Protein AF-A0AAW9B9A5-F1 (afdb_monomer_lite)

Radius of gyration: 14.9 Å; chains: 1; bounding box: 42×33×35 Å

Structure (mmCIF, N/CA/C/O backbone):
data_AF-A0AAW9B9A5-F1
#
_entry.id   AF-A0AAW9B9A5-F1
#
loop_
_atom_site.group_PDB
_atom_site.id
_atom_site.type_symbol
_atom_site.label_atom_id
_atom_site.label_alt_id
_atom_site.label_comp_id
_atom_site.label_asym_id
_atom_site.label_entity_id
_atom_site.label_seq_id
_atom_site.pdbx_PDB_ins_code
_atom_site.Cartn_x
_atom_site.Cartn_y
_atom_site.Cartn_z
_atom_site.occupancy
_atom_site.B_iso_or_equiv
_atom_site.auth_seq_id
_atom_site.auth_comp_id
_atom_site.auth_asym_id
_atom_site.auth_atom_id
_atom_site.pdbx_PDB_model_num
ATOM 1 N N . MET A 1 1 ? 11.125 -4.893 -20.840 1.00 66.69 1 MET A N 1
ATOM 2 C CA . MET A 1 1 ? 10.456 -4.222 -19.711 1.00 66.69 1 MET A CA 1
ATOM 3 C C . MET A 1 1 ? 9.481 -3.171 -20.225 1.00 66.69 1 MET A C 1
ATOM 5 O O . MET A 1 1 ? 9.929 -2.171 -20.797 1.00 66.69 1 MET A O 1
ATOM 9 N N . ASN A 1 2 ? 8.179 -3.441 -20.099 1.00 86.56 2 ASN A N 1
ATOM 10 C CA . ASN A 1 2 ? 7.098 -2.536 -20.51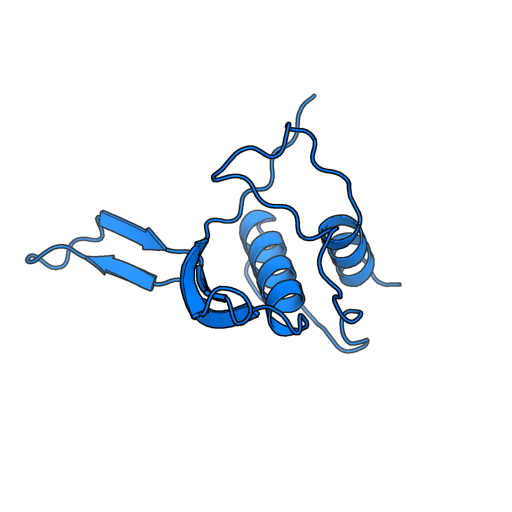5 1.00 86.56 2 ASN A CA 1
ATOM 11 C C . ASN A 1 2 ? 6.979 -1.330 -19.548 1.00 86.56 2 ASN A C 1
ATOM 13 O O . ASN A 1 2 ? 7.703 -1.253 -18.554 1.00 86.56 2 ASN A O 1
ATOM 17 N N . GLN A 1 3 ? 6.127 -0.347 -19.860 1.00 88.19 3 GLN A N 1
ATOM 18 C CA . GLN A 1 3 ? 5.988 0.861 -19.027 1.00 88.19 3 GLN A CA 1
ATOM 19 C C . GLN A 1 3 ? 5.510 0.544 -17.601 1.00 88.19 3 GLN A C 1
ATOM 21 O O . GLN A 1 3 ? 6.031 1.123 -16.651 1.00 88.19 3 GLN A O 1
ATOM 26 N N . LEU A 1 4 ? 4.585 -0.409 -17.456 1.00 92.44 4 LEU A N 1
ATOM 27 C CA . LEU A 1 4 ? 4.033 -0.835 -16.171 1.00 92.44 4 LEU A CA 1
ATOM 28 C C . LEU A 1 4 ? 5.114 -1.427 -15.255 1.00 92.44 4 LEU A C 1
ATOM 30 O O . LEU A 1 4 ? 5.252 -1.010 -14.112 1.00 92.44 4 LEU A O 1
ATOM 34 N N . GLN A 1 5 ? 5.949 -2.320 -15.789 1.00 92.44 5 GLN A N 1
ATOM 35 C CA . GLN A 1 5 ? 7.071 -2.927 -15.071 1.00 92.44 5 GLN A CA 1
ATOM 36 C C . GLN A 1 5 ? 8.115 -1.892 -14.643 1.00 92.44 5 GLN A C 1
ATOM 38 O O . GLN A 1 5 ? 8.655 -1.987 -13.546 1.00 92.44 5 GLN A O 1
ATOM 43 N N . ARG A 1 6 ? 8.396 -0.888 -15.487 1.00 92.56 6 ARG A N 1
ATOM 44 C CA . ARG A 1 6 ? 9.306 0.207 -15.113 1.00 92.56 6 ARG A CA 1
ATOM 45 C C . ARG A 1 6 ? 8.744 1.02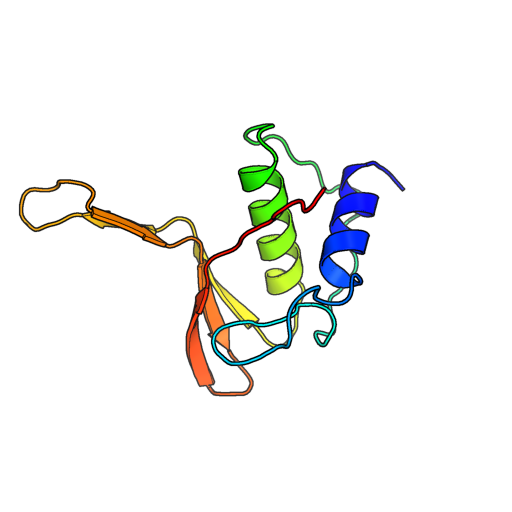4 -13.954 1.00 92.56 6 ARG A C 1
ATOM 47 O O . ARG A 1 6 ? 9.500 1.370 -13.053 1.00 92.56 6 ARG A O 1
ATOM 54 N N . LEU A 1 7 ? 7.444 1.325 -13.982 1.00 94.00 7 LEU A N 1
ATOM 55 C CA . LEU A 1 7 ? 6.792 2.059 -12.901 1.00 94.00 7 LEU A CA 1
ATOM 56 C C . LEU A 1 7 ? 6.756 1.230 -11.615 1.00 94.00 7 LEU A C 1
ATOM 58 O O . LEU A 1 7 ? 7.109 1.752 -10.568 1.00 94.00 7 LEU A O 1
ATOM 62 N N . TYR A 1 8 ? 6.419 -0.057 -11.696 1.00 95.06 8 TYR A N 1
ATOM 63 C CA . TYR A 1 8 ? 6.459 -0.966 -10.550 1.00 95.06 8 TYR A CA 1
ATOM 64 C C . TYR A 1 8 ? 7.853 -1.036 -9.929 1.00 95.06 8 TYR A C 1
ATOM 66 O O . TYR A 1 8 ? 7.995 -0.834 -8.730 1.00 95.06 8 TYR A O 1
ATOM 74 N N . GLN A 1 9 ? 8.891 -1.231 -10.750 1.00 93.81 9 GLN A N 1
ATOM 75 C CA . GLN A 1 9 ? 10.268 -1.234 -10.267 1.00 93.81 9 GLN A CA 1
ATOM 76 C C . GLN A 1 9 ? 10.611 0.087 -9.574 1.00 93.81 9 GLN A C 1
ATOM 78 O O . GLN A 1 9 ? 11.181 0.071 -8.489 1.00 93.81 9 GLN A O 1
ATOM 83 N N . TRP A 1 10 ? 10.234 1.221 -10.172 1.00 93.00 10 TRP A N 1
ATOM 84 C CA . TRP A 1 10 ? 10.437 2.530 -9.559 1.00 93.00 10 TRP A CA 1
ATOM 85 C C . TRP A 1 10 ? 9.720 2.645 -8.204 1.00 93.00 10 TRP A C 1
ATOM 87 O O . TRP A 1 10 ? 10.334 3.119 -7.257 1.00 93.00 10 TRP A O 1
ATOM 97 N N . ILE A 1 11 ? 8.480 2.165 -8.075 1.00 93.25 11 ILE A N 1
ATOM 98 C CA . ILE A 1 11 ? 7.726 2.164 -6.809 1.00 93.25 11 ILE A CA 1
ATOM 99 C C . ILE A 1 11 ? 8.445 1.343 -5.731 1.00 93.25 11 ILE A C 1
ATOM 101 O O . ILE A 1 11 ? 8.557 1.789 -4.594 1.00 93.25 11 ILE A O 1
ATOM 105 N N . THR A 1 12 ? 8.948 0.156 -6.077 1.00 93.50 12 THR A N 1
ATOM 106 C CA . THR A 1 12 ? 9.536 -0.770 -5.098 1.00 93.50 12 THR A CA 1
ATOM 107 C C . THR A 1 12 ? 10.992 -0.473 -4.755 1.00 93.50 12 THR A C 1
ATOM 109 O O . THR A 1 12 ? 11.486 -0.994 -3.767 1.00 93.50 12 THR A O 1
ATOM 112 N N . SER A 1 13 ? 11.708 0.300 -5.578 1.00 91.69 13 SER A N 1
ATOM 113 C CA . SER A 1 13 ? 13.155 0.513 -5.412 1.00 91.69 13 SER A CA 1
ATOM 114 C C . SER A 1 13 ? 13.573 1.974 -5.279 1.00 91.69 13 SER A C 1
ATOM 116 O O . SER A 1 13 ? 14.771 2.252 -5.263 1.00 91.69 13 SER A O 1
ATOM 118 N N . SER A 1 14 ? 12.634 2.920 -5.305 1.00 90.12 14 SER A N 1
ATOM 119 C CA . SER A 1 14 ? 12.986 4.329 -5.132 1.00 90.12 14 SER A CA 1
ATOM 120 C C . SER A 1 14 ? 13.076 4.667 -3.654 1.00 90.12 14 SER A C 1
ATOM 122 O O . SER A 1 14 ? 12.123 4.393 -2.922 1.00 90.12 14 SER A O 1
ATOM 124 N N . PRO A 1 15 ? 14.160 5.329 -3.224 1.00 88.19 15 PRO A N 1
ATOM 125 C CA . PRO A 1 15 ? 14.263 5.769 -1.851 1.00 88.19 15 PRO A CA 1
ATOM 126 C C . PRO A 1 15 ? 13.211 6.846 -1.558 1.00 88.19 15 PRO A C 1
ATOM 128 O O . PRO A 1 15 ? 12.864 7.650 -2.437 1.00 88.19 15 PRO A O 1
ATOM 131 N N . PRO A 1 16 ? 12.708 6.907 -0.319 1.00 85.56 16 PRO A N 1
ATOM 132 C CA . PRO A 1 16 ? 11.748 7.920 0.083 1.00 85.56 16 PRO A CA 1
ATOM 133 C C . PRO A 1 16 ? 12.373 9.319 0.020 1.00 85.56 16 PRO A C 1
ATOM 135 O O . PRO A 1 16 ? 13.513 9.540 0.426 1.00 85.56 16 PRO A O 1
ATOM 138 N N . LEU A 1 17 ? 11.595 10.297 -0.453 1.00 85.12 17 LEU A N 1
ATOM 139 C CA . LEU A 1 17 ? 12.007 11.708 -0.447 1.00 85.12 17 LEU A CA 1
ATOM 140 C C . LEU A 1 17 ? 11.962 12.328 0.956 1.00 85.12 17 LEU A C 1
ATOM 142 O O . LEU A 1 17 ? 12.672 13.292 1.237 1.00 85.12 17 LEU A O 1
ATOM 146 N N . PHE A 1 18 ? 11.103 11.794 1.822 1.00 85.06 18 PHE A N 1
ATOM 147 C CA . PHE A 1 18 ? 10.931 12.246 3.195 1.00 85.06 18 PHE A CA 1
ATOM 148 C C . PHE A 1 18 ? 11.652 11.324 4.165 1.00 85.06 18 PHE A C 1
ATOM 150 O O . PHE A 1 18 ? 11.816 10.132 3.914 1.00 85.06 18 PHE A O 1
ATOM 157 N N . GLN A 1 19 ? 12.023 11.872 5.320 1.00 89.12 19 GLN A N 1
ATOM 158 C CA . GLN A 1 19 ? 12.438 11.044 6.439 1.00 89.12 19 GLN A CA 1
ATOM 159 C C . GLN A 1 19 ? 11.277 10.128 6.850 1.00 89.12 19 GLN A C 1
ATOM 161 O O . GLN A 1 19 ? 10.168 10.602 7.103 1.00 89.12 19 GLN A O 1
ATOM 166 N N . LEU A 1 20 ? 11.547 8.825 6.932 1.00 88.38 20 LEU A N 1
ATOM 167 C CA . LEU A 1 20 ? 10.574 7.825 7.360 1.00 88.38 20 LEU A CA 1
ATOM 168 C C . LEU A 1 20 ? 10.354 7.918 8.872 1.00 88.38 20 LEU A C 1
ATOM 170 O O . LEU A 1 20 ? 11.062 7.303 9.668 1.00 88.38 20 LEU A O 1
ATOM 174 N N . LEU A 1 21 ? 9.381 8.732 9.264 1.00 90.12 21 LEU A N 1
ATOM 175 C CA . LEU A 1 21 ? 8.827 8.760 10.612 1.00 90.12 21 LEU A CA 1
ATOM 176 C C . LEU A 1 21 ? 7.370 8.303 10.534 1.00 90.12 21 LEU A C 1
ATOM 178 O O . LEU A 1 21 ? 6.694 8.676 9.572 1.00 90.12 21 LEU A O 1
ATOM 182 N N . PRO A 1 22 ? 6.856 7.549 11.524 1.00 86.44 22 PRO A N 1
ATOM 183 C CA . PRO A 1 22 ? 5.452 7.167 11.540 1.00 86.44 22 PRO A CA 1
ATOM 184 C C . PRO A 1 22 ? 4.533 8.379 11.303 1.00 86.44 22 PRO A C 1
ATOM 186 O O . PRO A 1 22 ? 4.758 9.433 11.909 1.00 86.44 22 PRO A O 1
ATOM 189 N N . PRO A 1 23 ? 3.512 8.258 10.435 1.00 87.50 23 PRO A N 1
ATOM 190 C CA . PRO A 1 23 ? 3.026 7.033 9.784 1.00 87.50 23 PRO A CA 1
ATOM 191 C C . PRO A 1 23 ? 3.630 6.737 8.391 1.00 87.50 23 PRO A C 1
ATOM 193 O O . PRO A 1 23 ? 3.090 5.909 7.667 1.00 87.50 23 PRO A O 1
ATOM 196 N N . PHE A 1 24 ? 4.712 7.402 7.970 1.00 89.62 24 PHE A N 1
ATOM 197 C CA . PHE A 1 24 ? 5.314 7.163 6.653 1.00 89.62 24 PHE A CA 1
ATOM 198 C C . PHE A 1 24 ? 6.102 5.848 6.617 1.00 89.62 24 PHE A C 1
ATOM 200 O O . PHE A 1 24 ? 6.988 5.627 7.443 1.00 89.62 24 PHE A O 1
ATOM 207 N N . ALA A 1 25 ? 5.810 5.014 5.619 1.00 89.44 25 ALA A N 1
ATOM 208 C CA . ALA A 1 25 ? 6.486 3.748 5.353 1.00 89.44 25 ALA A CA 1
ATOM 209 C C . ALA A 1 25 ? 7.075 3.725 3.933 1.00 89.44 25 ALA A C 1
ATOM 211 O O . ALA A 1 25 ? 6.660 4.496 3.065 1.00 89.44 25 ALA A O 1
ATOM 212 N N . THR A 1 26 ? 8.041 2.834 3.701 1.00 89.94 26 THR A N 1
ATOM 213 C CA . THR A 1 26 ? 8.613 2.560 2.377 1.00 89.94 26 THR A CA 1
ATOM 214 C C . THR A 1 26 ? 8.374 1.108 1.982 1.00 89.94 26 THR A C 1
ATOM 216 O O . THR A 1 26 ? 8.301 0.227 2.839 1.00 89.94 26 THR A O 1
ATOM 219 N N . LEU A 1 27 ? 8.265 0.863 0.677 1.00 90.12 27 LEU A N 1
ATOM 220 C CA . LEU A 1 27 ? 8.246 -0.485 0.110 1.00 90.12 27 LEU A CA 1
ATOM 221 C C . LEU A 1 27 ? 9.664 -1.017 -0.158 1.00 90.12 27 LEU A C 1
ATOM 223 O O . LEU A 1 27 ? 9.816 -2.215 -0.361 1.00 90.12 27 LEU A O 1
ATOM 227 N N . GLU A 1 28 ? 10.685 -0.152 -0.130 1.00 86.69 28 GLU A N 1
ATOM 228 C CA . GLU A 1 28 ? 12.087 -0.501 -0.418 1.00 86.69 28 GLU A CA 1
ATOM 229 C C . GLU A 1 28 ? 12.643 -1.579 0.526 1.00 86.69 28 GLU A C 1
ATOM 231 O O . GLU A 1 28 ? 13.405 -2.444 0.100 1.00 86.69 28 GLU A O 1
ATOM 236 N N . ASP A 1 29 ? 12.211 -1.573 1.790 1.00 85.56 29 ASP A N 1
ATOM 237 C CA . ASP A 1 29 ? 12.664 -2.529 2.809 1.00 85.56 29 ASP A CA 1
ATOM 238 C C . ASP A 1 29 ? 11.968 -3.899 2.708 1.00 85.56 29 ASP A C 1
ATOM 240 O O . ASP A 1 29 ? 12.324 -4.845 3.417 1.00 85.56 29 ASP A O 1
ATOM 244 N N . LEU A 1 30 ? 10.956 -4.029 1.847 1.00 88.31 30 LEU A N 1
ATOM 245 C CA . LEU A 1 30 ? 10.183 -5.256 1.711 1.00 88.31 30 LEU A CA 1
ATOM 246 C C . LEU A 1 30 ? 10.806 -6.175 0.660 1.00 88.31 30 LEU A C 1
ATOM 248 O O . LEU A 1 30 ? 11.115 -5.776 -0.462 1.00 88.31 30 LEU A O 1
ATOM 252 N N . SER A 1 31 ? 10.900 -7.465 0.987 1.00 89.44 31 SER A N 1
ATOM 253 C CA . SER A 1 31 ? 11.198 -8.484 -0.019 1.00 89.44 31 SER A CA 1
ATOM 254 C C . SER A 1 31 ? 9.960 -8.703 -0.892 1.00 89.44 31 SER A C 1
ATOM 256 O O . SER A 1 31 ? 9.030 -9.415 -0.511 1.00 89.44 31 SER A O 1
ATOM 258 N N . ILE A 1 32 ? 9.926 -8.025 -2.039 1.00 90.44 32 ILE A N 1
ATOM 259 C CA . ILE A 1 32 ? 8.807 -8.038 -2.984 1.00 90.44 32 ILE A CA 1
ATOM 260 C C . ILE A 1 32 ? 9.216 -8.796 -4.245 1.00 90.44 32 ILE A C 1
ATOM 262 O O . ILE A 1 32 ? 10.264 -8.539 -4.844 1.00 90.44 32 ILE A O 1
ATOM 266 N N . LYS A 1 33 ? 8.368 -9.729 -4.683 1.00 90.81 33 LYS A N 1
ATOM 267 C CA . LYS A 1 33 ? 8.583 -10.437 -5.950 1.00 90.81 33 LYS A CA 1
ATOM 268 C C . LYS A 1 33 ? 8.350 -9.500 -7.149 1.00 90.81 33 LYS A C 1
ATOM 270 O O . LYS A 1 33 ? 7.511 -8.597 -7.073 1.00 90.81 33 LYS A O 1
ATOM 275 N N . PRO A 1 34 ? 9.060 -9.707 -8.274 1.00 89.56 34 PRO A N 1
ATOM 276 C CA . PRO A 1 34 ? 8.810 -8.952 -9.497 1.00 89.56 34 PRO A CA 1
ATOM 277 C C . PRO A 1 34 ? 7.359 -9.084 -9.965 1.00 89.56 34 PRO A C 1
ATOM 279 O O . PRO A 1 34 ? 6.744 -10.139 -9.808 1.00 89.56 34 PRO A O 1
ATOM 282 N N . LEU A 1 35 ? 6.842 -8.027 -10.590 1.00 91.75 35 LEU A N 1
ATOM 283 C CA . LEU A 1 35 ? 5.532 -8.052 -11.231 1.00 91.75 35 LEU A CA 1
ATOM 284 C C . LEU A 1 35 ? 5.506 -9.100 -12.355 1.00 91.75 35 LEU A C 1
ATOM 286 O O . LEU A 1 35 ? 6.474 -9.220 -13.113 1.00 91.75 35 LEU A O 1
ATOM 290 N N . GLY A 1 36 ? 4.399 -9.835 -12.478 1.00 88.06 36 GLY A N 1
ATOM 291 C CA . GLY A 1 36 ? 4.230 -10.851 -13.516 1.00 88.06 36 GLY A CA 1
ATOM 292 C C . GLY A 1 36 ? 4.403 -10.280 -14.928 1.00 88.06 36 GLY A C 1
ATOM 293 O O . GLY A 1 36 ? 4.012 -9.150 -15.213 1.00 88.06 36 GLY A O 1
ATOM 294 N N . GLU A 1 37 ? 4.986 -11.060 -15.841 1.00 84.38 37 GLU A N 1
ATOM 295 C CA . GLU A 1 37 ? 5.226 -10.608 -17.222 1.00 84.38 37 GLU A CA 1
ATOM 296 C C . GLU A 1 37 ? 3.936 -10.347 -18.010 1.00 84.38 37 GLU A C 1
ATOM 298 O O . GLU A 1 37 ? 3.936 -9.529 -18.928 1.00 84.38 37 GLU A O 1
ATOM 303 N N . SER A 1 38 ? 2.845 -11.017 -17.632 1.00 85.12 38 SER A N 1
ATOM 304 C CA . SER A 1 38 ? 1.510 -10.865 -18.213 1.00 85.12 38 SER A CA 1
ATOM 305 C C . SER A 1 38 ? 0.631 -9.852 -17.477 1.00 85.12 38 SER A C 1
ATOM 307 O O . SER A 1 38 ? -0.563 -9.795 -17.755 1.00 85.12 38 SER A O 1
ATOM 309 N N . GLU A 1 39 ? 1.172 -9.114 -16.503 1.00 87.69 39 GLU A N 1
ATOM 310 C CA . GLU A 1 39 ? 0.391 -8.108 -15.787 1.00 87.69 39 GLU A CA 1
ATOM 311 C C . GLU A 1 39 ? 0.022 -6.964 -16.735 1.00 87.69 39 GLU A C 1
ATOM 313 O O . GLU A 1 39 ? 0.884 -6.331 -17.358 1.00 87.69 39 GLU A O 1
ATOM 318 N N . GLU A 1 40 ? -1.272 -6.672 -16.800 1.00 88.44 40 GLU A N 1
ATOM 319 C CA . GLU A 1 40 ? -1.825 -5.570 -17.569 1.00 88.44 40 GLU A CA 1
ATOM 320 C C . GLU A 1 40 ? -2.755 -4.742 -16.689 1.00 88.44 40 GLU A C 1
ATOM 322 O O . GLU A 1 40 ? -3.607 -5.272 -15.981 1.00 88.44 40 GLU A O 1
ATOM 327 N N . TYR A 1 41 ? -2.629 -3.420 -16.779 1.00 91.81 41 TYR A N 1
ATOM 328 C CA . TYR A 1 41 ? -3.536 -2.506 -16.102 1.00 91.81 41 TYR A CA 1
ATOM 329 C C . TYR A 1 41 ? -4.594 -1.994 -17.080 1.00 91.81 41 TYR A C 1
ATOM 331 O O . TYR A 1 41 ? -4.281 -1.248 -18.008 1.00 91.81 41 TYR A O 1
ATOM 339 N N . GLN A 1 42 ? -5.850 -2.381 -16.854 1.00 90.38 42 GLN A N 1
ATOM 340 C CA . GLN A 1 42 ? -7.004 -1.972 -17.672 1.00 90.38 42 GLN A CA 1
ATOM 341 C C . GLN A 1 42 ? -7.936 -0.988 -16.940 1.00 90.38 42 GLN A C 1
ATOM 343 O O . GLN A 1 42 ? -9.039 -0.704 -17.405 1.00 90.38 42 GLN A O 1
ATOM 348 N N . GLY A 1 43 ? -7.506 -0.483 -15.779 1.00 90.56 43 GLY A N 1
ATOM 349 C CA . GLY A 1 43 ? -8.277 0.441 -14.954 1.00 90.56 43 GLY A CA 1
ATOM 350 C C . GLY A 1 43 ? -8.211 1.898 -15.424 1.00 90.56 43 GLY A C 1
ATOM 351 O O . GLY A 1 43 ? -7.890 2.220 -16.569 1.00 90.56 43 GLY A O 1
ATOM 352 N N . ASN A 1 44 ? -8.534 2.815 -14.513 1.00 91.94 44 ASN A N 1
ATOM 353 C CA . ASN A 1 44 ? -8.556 4.245 -14.800 1.00 91.94 44 ASN A CA 1
ATOM 354 C C . ASN A 1 44 ? -7.136 4.768 -15.112 1.00 91.94 44 ASN A C 1
ATOM 356 O O . ASN A 1 44 ? -6.258 4.661 -14.262 1.00 91.94 44 ASN A O 1
ATOM 360 N N . PRO A 1 45 ? -6.893 5.422 -16.264 1.00 88.38 45 PRO A N 1
ATOM 361 C CA . PRO A 1 45 ? -5.545 5.838 -16.660 1.00 88.38 45 PRO A CA 1
ATOM 362 C C . PRO A 1 45 ? -4.969 6.975 -15.802 1.00 88.38 45 PRO A C 1
ATOM 364 O O . PRO A 1 45 ? -3.810 7.354 -15.976 1.00 88.38 45 PRO A O 1
ATOM 367 N N . ARG A 1 46 ? -5.759 7.564 -14.892 1.00 91.56 46 ARG A N 1
ATOM 368 C CA . ARG A 1 46 ? -5.254 8.537 -13.922 1.00 91.56 46 ARG A CA 1
ATOM 369 C C . ARG A 1 46 ? -4.176 7.880 -13.063 1.00 91.56 46 ARG A C 1
ATOM 371 O O . ARG A 1 46 ? -4.422 6.874 -12.408 1.00 91.56 46 ARG A O 1
ATOM 378 N N . LEU A 1 47 ? -3.014 8.527 -13.010 1.00 91.81 47 LEU A N 1
ATOM 379 C CA . LEU A 1 47 ? -1.817 8.020 -12.340 1.00 91.81 47 LEU A CA 1
ATOM 380 C C . LEU A 1 47 ? -2.057 7.545 -10.899 1.00 91.81 47 LEU A C 1
ATOM 382 O O . LEU A 1 47 ? -1.438 6.572 -10.497 1.00 91.81 47 LEU A O 1
ATOM 386 N N . GLY A 1 48 ? -2.950 8.191 -10.142 1.00 92.62 48 GLY A N 1
ATOM 387 C CA . GLY A 1 48 ? -3.282 7.763 -8.779 1.00 92.62 48 GLY A CA 1
ATOM 388 C C . GLY A 1 48 ? -3.791 6.319 -8.705 1.00 92.62 48 GLY A C 1
ATOM 389 O O . GLY A 1 48 ? -3.28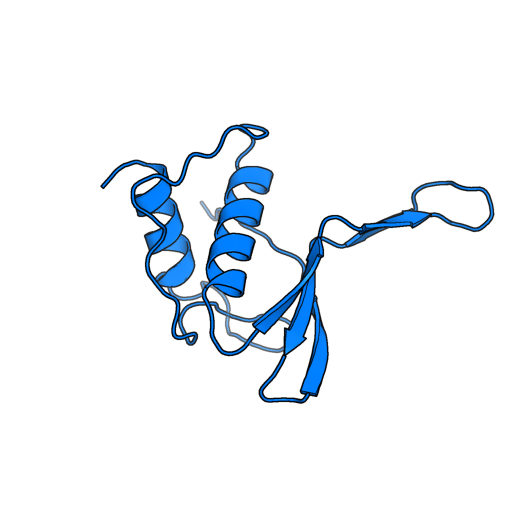2 5.548 -7.903 1.00 92.62 48 GLY A O 1
ATOM 390 N N . PHE A 1 49 ? -4.703 5.922 -9.600 1.00 92.56 49 PHE A N 1
ATOM 391 C CA . PHE A 1 49 ? -5.241 4.554 -9.621 1.00 92.56 49 PHE A CA 1
ATOM 392 C C . PHE A 1 49 ? -4.201 3.542 -10.093 1.00 92.56 49 PHE A C 1
ATOM 394 O O . PHE A 1 49 ? -4.114 2.443 -9.556 1.00 92.56 49 PHE A O 1
ATOM 401 N N . LEU A 1 50 ? -3.388 3.920 -11.082 1.00 94.81 50 LEU A N 1
ATOM 402 C CA . LEU A 1 50 ? -2.277 3.090 -11.540 1.00 94.81 50 LEU A CA 1
ATOM 403 C C . LEU A 1 50 ? -1.243 2.874 -10.424 1.00 94.81 50 LEU A C 1
ATOM 405 O O . LEU A 1 50 ? -0.756 1.764 -10.233 1.00 94.81 50 LEU A O 1
ATOM 409 N N . TYR A 1 51 ? -0.910 3.934 -9.691 1.00 95.19 51 TYR A N 1
ATOM 410 C CA . TYR A 1 51 ? 0.017 3.884 -8.568 1.00 95.19 51 TYR A CA 1
ATOM 411 C C . TYR A 1 51 ? -0.526 3.002 -7.442 1.00 95.19 51 TYR A C 1
ATOM 413 O O . TYR A 1 51 ? 0.185 2.113 -6.987 1.00 95.19 51 TYR A O 1
ATOM 421 N N . GLN A 1 52 ? -1.792 3.187 -7.055 1.00 95.56 52 GLN A N 1
ATOM 422 C CA . GLN A 1 52 ? -2.450 2.349 -6.054 1.00 95.56 52 GLN A CA 1
ATOM 423 C C . GLN A 1 52 ? -2.456 0.875 -6.461 1.00 95.56 52 GLN A C 1
ATOM 425 O O . GLN A 1 52 ? -1.998 0.050 -5.679 1.00 95.56 52 GLN A O 1
ATOM 430 N N . HIS A 1 53 ? -2.852 0.554 -7.699 1.00 95.50 53 HIS A N 1
ATOM 431 C CA . HIS A 1 53 ? -2.825 -0.818 -8.229 1.00 95.50 53 HIS A CA 1
ATOM 432 C C . HIS A 1 53 ? -1.448 -1.470 -8.086 1.00 95.50 53 HIS A C 1
ATOM 434 O O . HIS A 1 53 ? -1.323 -2.596 -7.611 1.00 95.50 53 HIS A O 1
ATOM 440 N N . LEU A 1 54 ? -0.391 -0.753 -8.475 1.00 95.69 54 LEU A N 1
ATOM 441 C CA . LEU A 1 54 ? 0.972 -1.273 -8.401 1.00 95.69 54 LEU A CA 1
ATOM 442 C C . LEU A 1 54 ? 1.478 -1.406 -6.957 1.00 95.69 54 LEU A C 1
ATOM 444 O O . LEU A 1 54 ? 2.191 -2.365 -6.663 1.00 95.69 54 LEU A O 1
ATOM 448 N N . CYS A 1 55 ? 1.104 -0.493 -6.056 1.00 96.00 55 CYS A N 1
ATOM 449 C CA . CYS A 1 55 ? 1.380 -0.623 -4.624 1.00 96.00 55 CYS A CA 1
ATOM 450 C C . CYS A 1 55 ? 0.665 -1.841 -4.026 1.00 96.00 55 CYS A C 1
ATOM 452 O O . CYS A 1 55 ? 1.302 -2.615 -3.312 1.00 96.00 55 CYS A O 1
ATOM 454 N N . THR A 1 56 ? -0.613 -2.064 -4.355 1.00 95.81 56 THR A N 1
ATOM 455 C CA . THR A 1 56 ? -1.339 -3.276 -3.947 1.00 95.81 56 THR A CA 1
ATOM 456 C C . THR A 1 56 ? -0.627 -4.519 -4.466 1.00 95.81 56 THR A C 1
ATOM 458 O O . THR A 1 56 ? -0.355 -5.429 -3.688 1.00 95.81 56 THR A O 1
ATOM 461 N N . ALA A 1 57 ? -0.259 -4.557 -5.751 1.00 95.25 57 ALA A N 1
ATOM 462 C CA . ALA A 1 57 ? 0.458 -5.690 -6.331 1.00 95.25 57 ALA A CA 1
ATOM 463 C C . ALA A 1 57 ? 1.797 -5.952 -5.618 1.00 95.25 57 ALA A C 1
ATOM 465 O O . ALA A 1 57 ? 2.161 -7.104 -5.390 1.00 95.25 57 ALA A O 1
ATOM 466 N N . ALA A 1 58 ? 2.518 -4.898 -5.230 1.00 95.69 58 ALA A N 1
ATOM 467 C CA . ALA A 1 58 ? 3.764 -5.011 -4.479 1.00 95.69 58 ALA A CA 1
ATOM 468 C C . ALA A 1 58 ? 3.537 -5.610 -3.084 1.00 95.69 58 ALA A C 1
ATOM 470 O O . ALA A 1 58 ? 4.227 -6.551 -2.691 1.00 95.69 58 ALA A O 1
ATOM 471 N N . LEU A 1 59 ? 2.533 -5.111 -2.360 1.00 95.88 59 LEU A N 1
ATOM 472 C CA . LEU A 1 59 ? 2.165 -5.587 -1.027 1.00 95.88 59 LEU A CA 1
ATOM 473 C C . LEU A 1 59 ? 1.629 -7.025 -1.055 1.00 95.88 59 LEU A C 1
ATOM 475 O O . LEU A 1 59 ? 2.022 -7.829 -0.217 1.00 95.88 59 LEU A O 1
ATOM 479 N N . ALA A 1 60 ? 0.815 -7.382 -2.050 1.00 94.44 60 ALA A N 1
ATOM 480 C CA . ALA A 1 60 ? 0.317 -8.744 -2.254 1.00 94.44 60 ALA A CA 1
ATOM 481 C C . ALA A 1 60 ? 1.438 -9.743 -2.601 1.00 94.44 60 ALA A C 1
ATOM 483 O O . ALA A 1 60 ? 1.333 -10.930 -2.296 1.00 94.44 60 ALA A O 1
ATOM 484 N N . ASN A 1 61 ? 2.520 -9.263 -3.222 1.00 93.88 61 ASN A N 1
ATOM 485 C CA . ASN A 1 61 ? 3.715 -10.046 -3.535 1.00 93.88 61 ASN A CA 1
ATOM 486 C C . ASN A 1 61 ? 4.769 -10.048 -2.412 1.00 93.88 61 ASN A C 1
ATOM 488 O O . ASN A 1 61 ? 5.838 -10.644 -2.591 1.00 93.88 61 ASN A O 1
ATOM 492 N N . SER A 1 62 ? 4.491 -9.393 -1.283 1.00 94.06 62 SER A N 1
ATOM 493 C CA . SER A 1 62 ? 5.328 -9.405 -0.084 1.00 94.06 62 SER A CA 1
ATOM 494 C C . SER A 1 62 ? 4.971 -10.583 0.823 1.00 94.06 62 SER A C 1
ATOM 496 O O . SER A 1 62 ? 3.825 -11.013 0.895 1.00 94.06 62 SER A O 1
ATOM 498 N N . GLU A 1 63 ? 5.945 -11.092 1.576 1.00 92.94 63 GLU A N 1
ATOM 499 C CA . GLU A 1 63 ? 5.684 -12.082 2.633 1.00 92.94 63 GLU A CA 1
ATOM 500 C C . GLU A 1 63 ? 5.182 -11.441 3.939 1.00 92.94 63 GLU A C 1
ATOM 502 O O . GLU A 1 63 ? 4.603 -12.125 4.786 1.00 92.94 63 GLU A O 1
ATOM 507 N N . GLN A 1 64 ? 5.398 -10.132 4.113 1.00 95.12 64 GLN A N 1
ATOM 508 C CA . GLN A 1 64 ? 5.116 -9.418 5.359 1.00 95.12 64 GLN A CA 1
ATOM 509 C C . GLN A 1 64 ? 3.656 -8.975 5.487 1.00 95.12 64 GLN A C 1
ATOM 511 O O . GLN A 1 64 ? 3.136 -8.912 6.605 1.00 95.12 64 GLN A O 1
ATOM 516 N N . TYR A 1 65 ? 2.996 -8.672 4.371 1.00 96.69 65 TYR A N 1
ATOM 517 C CA . TYR A 1 65 ? 1.643 -8.129 4.367 1.00 96.69 65 TYR A CA 1
ATOM 518 C C . TYR A 1 65 ? 0.663 -9.056 3.661 1.00 96.69 65 TYR A C 1
ATOM 520 O O . TYR A 1 65 ? 0.996 -9.771 2.724 1.00 96.69 65 TYR A O 1
ATOM 528 N N . GLU A 1 66 ? -0.577 -9.013 4.125 1.00 96.69 66 GLU A N 1
ATOM 529 C CA . GLU A 1 66 ? -1.733 -9.579 3.444 1.00 96.69 66 GLU A CA 1
ATOM 530 C C . GLU A 1 66 ? -2.752 -8.467 3.210 1.00 96.69 66 GLU A C 1
ATOM 532 O O . GLU A 1 66 ? -3.047 -7.694 4.126 1.00 96.69 66 GLU A O 1
ATOM 537 N N . ILE A 1 67 ? -3.285 -8.393 1.990 1.00 97.50 67 ILE A N 1
ATOM 538 C CA . ILE A 1 67 ? -4.368 -7.470 1.652 1.00 97.50 67 ILE A CA 1
ATOM 539 C C . ILE A 1 67 ? -5.663 -8.013 2.261 1.00 97.50 67 ILE A C 1
ATOM 541 O O . ILE A 1 67 ? -6.120 -9.093 1.892 1.00 97.50 67 ILE A O 1
ATOM 545 N N . VAL A 1 68 ? -6.252 -7.273 3.198 1.00 97.94 68 VAL A N 1
ATOM 546 C CA . VAL A 1 68 ? -7.518 -7.645 3.851 1.00 97.94 68 VAL A CA 1
ATOM 547 C C . VAL A 1 68 ? -8.701 -7.018 3.124 1.00 97.94 68 VAL A C 1
ATOM 549 O O . VAL A 1 68 ? -9.739 -7.657 2.965 1.00 97.94 68 VAL A O 1
ATOM 552 N N . ALA A 1 69 ? -8.556 -5.765 2.696 1.00 96.62 69 ALA A N 1
ATOM 553 C CA . ALA A 1 69 ? -9.564 -5.057 1.923 1.00 96.62 69 ALA A CA 1
ATOM 554 C C . ALA A 1 69 ? -8.945 -3.895 1.141 1.00 96.62 69 ALA A C 1
ATOM 556 O O . ALA A 1 69 ? -7.916 -3.349 1.541 1.00 96.62 69 ALA A O 1
ATOM 557 N N . GLU A 1 70 ? -9.622 -3.501 0.067 1.00 95.25 70 GLU A N 1
ATOM 558 C CA . GLU A 1 70 ? -9.232 -2.407 -0.822 1.00 95.25 70 GLU A CA 1
ATOM 559 C C . GLU A 1 70 ? -10.437 -1.495 -1.076 1.00 95.25 70 GLU A C 1
ATOM 561 O O . GLU A 1 70 ? -11.575 -1.971 -1.101 1.00 95.25 70 GLU A O 1
ATOM 566 N N . GLU A 1 71 ? -10.185 -0.198 -1.262 1.00 92.81 71 GLU A N 1
ATOM 567 C CA . GLU A 1 71 ? -11.172 0.814 -1.675 1.00 92.81 71 GLU A CA 1
ATOM 568 C C . GLU A 1 71 ? -12.476 0.810 -0.842 1.00 92.81 71 GLU A C 1
ATOM 570 O O . GLU A 1 71 ? -13.588 0.934 -1.368 1.00 92.81 71 GLU A O 1
ATOM 575 N N . ILE A 1 72 ? -12.370 0.680 0.488 1.00 94.75 72 ILE A N 1
ATOM 576 C CA . ILE A 1 72 ? -13.547 0.668 1.368 1.00 94.75 72 ILE A CA 1
ATOM 577 C C . ILE A 1 72 ? -14.148 2.071 1.434 1.00 94.75 72 ILE A C 1
ATOM 579 O O . ILE A 1 72 ? -13.534 2.999 1.958 1.00 94.75 72 ILE A O 1
ATOM 583 N N . GLN A 1 73 ? -15.398 2.218 0.997 1.00 94.75 73 GLN A N 1
ATOM 584 C CA . GLN A 1 73 ? -16.163 3.446 1.207 1.00 94.75 73 GLN A CA 1
ATOM 585 C C . GLN A 1 73 ? -16.718 3.504 2.629 1.00 94.75 73 GLN A C 1
ATOM 587 O O . GLN A 1 73 ? -17.409 2.592 3.088 1.00 94.75 73 GLN A O 1
ATOM 592 N N . LEU A 1 74 ? -16.457 4.614 3.312 1.00 94.06 74 LEU A N 1
ATOM 593 C CA . LEU A 1 74 ? -17.011 4.901 4.626 1.00 94.06 74 LEU A CA 1
ATOM 594 C C . LEU A 1 74 ? -18.254 5.764 4.456 1.00 94.06 74 LEU A C 1
ATOM 596 O O . LEU A 1 74 ? -18.179 6.860 3.898 1.00 94.06 74 LEU A O 1
ATOM 600 N N . ASN A 1 75 ? -19.380 5.283 4.973 1.00 96.31 75 ASN A N 1
ATOM 601 C CA . ASN A 1 75 ? -20.650 5.996 4.953 1.00 96.31 75 ASN A CA 1
ATOM 602 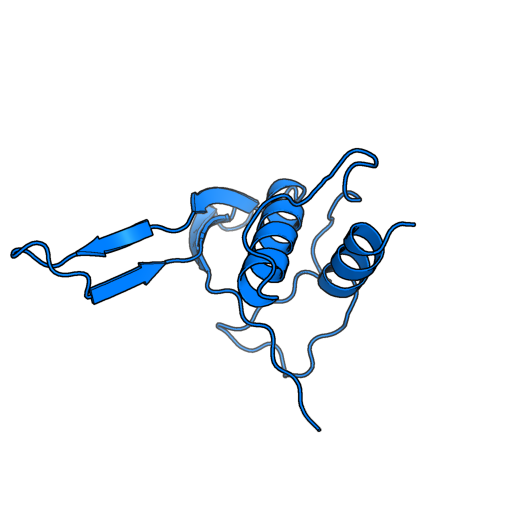C C . ASN A 1 75 ? -21.122 6.264 6.387 1.00 96.31 75 ASN A C 1
ATOM 604 O O . ASN A 1 75 ? -20.907 5.438 7.275 1.00 96.31 75 ASN A O 1
ATOM 608 N N . ASP A 1 76 ? -21.748 7.415 6.618 1.00 94.81 76 ASP A N 1
ATOM 609 C CA . ASP A 1 76 ? -22.420 7.706 7.886 1.00 94.81 76 ASP A CA 1
ATOM 610 C C . ASP A 1 76 ? -23.748 6.935 8.030 1.00 94.81 76 ASP A C 1
ATOM 612 O O . ASP A 1 76 ? -24.148 6.159 7.157 1.00 94.81 76 ASP A O 1
ATOM 616 N N . SER A 1 77 ? -24.442 7.136 9.156 1.00 93.81 77 SER A N 1
ATOM 617 C CA . SER A 1 77 ? -25.733 6.491 9.436 1.00 93.81 77 SER A CA 1
ATOM 618 C C . SER A 1 77 ? -26.827 6.826 8.421 1.00 93.81 77 SER A C 1
ATOM 620 O O . SER A 1 77 ? -27.760 6.041 8.266 1.00 93.81 77 SER A O 1
ATOM 622 N N . ASP A 1 78 ? -26.704 7.961 7.732 1.00 95.44 78 ASP A N 1
ATOM 623 C CA . ASP A 1 78 ? -27.654 8.429 6.723 1.00 95.44 78 ASP A CA 1
ATOM 624 C C . ASP A 1 78 ? -27.257 7.958 5.308 1.00 95.44 78 ASP A C 1
ATOM 626 O O . ASP A 1 78 ? -27.925 8.281 4.323 1.00 95.44 78 ASP A O 1
ATOM 630 N N . GLY A 1 79 ? -26.183 7.164 5.194 1.00 92.81 79 GLY A N 1
ATOM 631 C CA . GLY A 1 79 ? -25.680 6.593 3.946 1.00 92.81 79 GLY A CA 1
ATOM 632 C C . GLY A 1 79 ? -24.819 7.548 3.119 1.00 92.81 79 GLY A C 1
ATOM 633 O O . GLY A 1 79 ? -24.499 7.237 1.971 1.00 92.81 79 GLY A O 1
ATOM 634 N N . LYS A 1 80 ? -24.428 8.705 3.662 1.00 94.88 80 LYS A N 1
ATOM 635 C CA . LYS A 1 80 ? -23.560 9.659 2.970 1.00 94.88 80 LYS A CA 1
ATOM 636 C C . LYS A 1 80 ? -22.102 9.233 3.099 1.00 94.88 80 LYS A C 1
ATOM 638 O O . LYS A 1 80 ? -21.615 8.991 4.200 1.00 94.88 80 LYS A O 1
ATOM 643 N N . THR A 1 81 ? -21.378 9.238 1.983 1.00 95.50 81 THR A N 1
ATOM 644 C CA . THR A 1 81 ? -19.938 8.964 1.977 1.00 95.50 81 THR A CA 1
ATOM 645 C C . THR A 1 81 ? -19.167 10.069 2.693 1.00 95.50 81 THR A C 1
ATOM 647 O O . THR A 1 81 ? -19.237 11.244 2.323 1.00 95.50 81 THR A O 1
ATOM 650 N N . ILE A 1 82 ? -18.424 9.676 3.724 1.00 95.00 82 ILE A N 1
ATOM 651 C CA . ILE A 1 82 ? -17.589 10.552 4.556 1.00 95.00 82 ILE A CA 1
ATOM 652 C C . ILE A 1 82 ? -16.093 10.357 4.295 1.00 95.00 82 ILE A C 1
ATOM 654 O O . ILE A 1 82 ? -15.284 11.165 4.744 1.00 95.00 82 ILE A O 1
ATOM 658 N N . GLY A 1 83 ? -15.725 9.317 3.550 1.00 93.00 83 GLY A N 1
ATOM 659 C CA . GLY A 1 83 ? -14.349 9.041 3.163 1.00 93.00 83 GLY A CA 1
ATOM 660 C C . GLY A 1 83 ? -14.220 7.708 2.438 1.00 93.00 83 GLY A C 1
ATOM 661 O O . GLY A 1 83 ? -15.199 6.980 2.264 1.00 93.00 83 GLY A O 1
ATOM 662 N N . ALA A 1 84 ? -12.997 7.398 2.036 1.00 92.69 84 ALA A N 1
ATOM 663 C CA . ALA A 1 84 ? -12.610 6.091 1.538 1.00 92.69 84 ALA A CA 1
ATOM 664 C C . ALA A 1 84 ? -11.286 5.693 2.190 1.00 92.69 84 ALA A C 1
ATOM 666 O O . ALA A 1 84 ? -10.520 6.565 2.596 1.00 92.69 84 ALA A O 1
ATOM 667 N N . ILE A 1 85 ? -11.075 4.390 2.319 1.00 94.81 85 ILE A N 1
ATOM 668 C CA . ILE A 1 85 ? -9.815 3.791 2.742 1.00 94.81 85 ILE A CA 1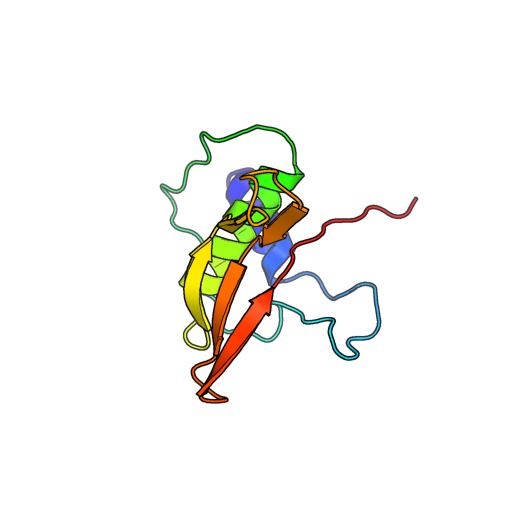
ATOM 669 C C . ILE A 1 85 ? -9.221 3.095 1.526 1.00 94.81 85 ILE A C 1
ATOM 671 O O . ILE A 1 85 ? -9.892 2.239 0.940 1.00 94.81 85 ILE A O 1
ATOM 675 N N . ASP A 1 86 ? -7.975 3.418 1.185 1.00 95.81 86 ASP A N 1
ATOM 676 C CA . ASP A 1 86 ? -7.300 2.764 0.062 1.00 95.81 86 ASP A CA 1
ATOM 677 C C . ASP A 1 86 ? -7.068 1.278 0.357 1.00 95.81 86 ASP A C 1
ATOM 679 O O . ASP A 1 86 ? -7.462 0.427 -0.441 1.00 95.81 86 ASP A O 1
ATOM 683 N N . LEU A 1 87 ? -6.450 0.964 1.506 1.00 97.19 87 LEU A N 1
ATOM 684 C CA . LEU A 1 87 ? -6.048 -0.394 1.882 1.00 97.19 87 LEU A CA 1
ATOM 685 C C . LEU A 1 87 ? -6.211 -0.669 3.385 1.00 97.19 87 LEU A C 1
ATOM 687 O O . LEU A 1 87 ? -5.825 0.134 4.239 1.00 97.19 87 LEU A O 1
ATOM 691 N N . ILE A 1 88 ? -6.690 -1.873 3.705 1.00 97.75 88 ILE A N 1
ATOM 692 C CA . ILE A 1 88 ? -6.514 -2.503 5.019 1.00 97.75 88 ILE A CA 1
ATOM 693 C C . ILE A 1 88 ? -5.571 -3.687 4.850 1.00 97.75 88 ILE A C 1
ATOM 695 O O . ILE A 1 88 ? -5.842 -4.600 4.068 1.00 97.75 88 ILE A O 1
ATOM 699 N N . LEU A 1 89 ? -4.480 -3.682 5.609 1.00 97.31 89 LEU A N 1
ATOM 700 C CA . LEU A 1 89 ? -3.443 -4.705 5.560 1.00 97.31 89 LEU A CA 1
ATOM 701 C C . LEU A 1 89 ? -3.364 -5.461 6.882 1.00 97.31 89 LEU A C 1
ATOM 703 O O . LEU A 1 89 ? -3.497 -4.870 7.952 1.00 97.31 89 LEU A O 1
ATOM 707 N N . LYS A 1 90 ? -3.067 -6.759 6.824 1.00 97.88 90 LYS A N 1
ATOM 708 C CA . LYS A 1 90 ? -2.585 -7.520 7.980 1.00 97.88 90 LYS A CA 1
ATOM 709 C C . LYS A 1 90 ? -1.064 -7.590 7.913 1.00 97.88 90 LYS A C 1
ATOM 711 O O . LYS A 1 90 ? -0.511 -8.250 7.036 1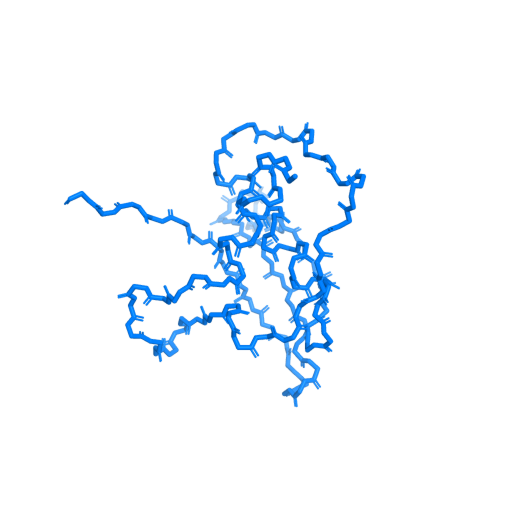.00 97.88 90 LYS A O 1
ATOM 716 N N . ASN A 1 91 ? -0.393 -6.937 8.856 1.00 96.19 91 ASN A N 1
ATOM 717 C CA . ASN A 1 91 ? 1.043 -7.089 9.059 1.00 96.19 91 ASN A CA 1
ATOM 718 C C . ASN A 1 91 ? 1.298 -8.394 9.818 1.00 96.19 91 ASN A C 1
ATOM 720 O O . ASN A 1 91 ? 0.924 -8.530 10.984 1.00 96.19 91 ASN A O 1
ATOM 724 N N . ARG A 1 92 ? 1.926 -9.360 9.150 1.00 95.56 92 ARG A N 1
ATOM 725 C CA . ARG A 1 92 ? 2.189 -10.703 9.688 1.00 95.56 92 ARG A CA 1
ATOM 726 C C . ARG A 1 92 ? 3.310 -10.713 10.724 1.00 95.56 92 ARG A C 1
ATOM 728 O O . ARG A 1 92 ? 3.319 -11.583 11.587 1.00 95.56 92 ARG A O 1
ATOM 735 N N . THR A 1 93 ? 4.217 -9.740 10.672 1.00 93.25 93 THR A N 1
ATOM 736 C CA . THR A 1 93 ? 5.337 -9.615 11.616 1.00 93.25 93 THR A CA 1
ATOM 737 C C . THR A 1 93 ? 4.879 -9.064 12.964 1.00 93.25 93 THR A C 1
ATOM 739 O O . THR A 1 93 ? 5.318 -9.541 14.006 1.00 93.25 93 THR A O 1
ATOM 742 N N . LEU A 1 94 ? 3.998 -8.059 12.947 1.00 93.75 94 LEU A N 1
ATOM 743 C CA . LEU A 1 94 ? 3.477 -7.404 14.155 1.00 93.75 94 LEU A CA 1
ATOM 744 C C . LEU A 1 94 ? 2.112 -7.945 14.604 1.00 93.75 94 LEU A C 1
ATOM 746 O O . LEU A 1 94 ? 1.604 -7.539 15.644 1.00 93.75 94 LEU A O 1
ATOM 750 N N . ASP A 1 95 ? 1.516 -8.838 13.814 1.00 96.06 95 ASP A N 1
ATOM 751 C CA . ASP A 1 95 ? 0.178 -9.394 14.015 1.00 96.06 95 ASP A CA 1
ATOM 752 C C . ASP A 1 95 ? -0.927 -8.325 14.163 1.00 96.06 95 ASP A C 1
ATOM 754 O O . ASP A 1 95 ? -1.930 -8.517 14.851 1.00 96.06 95 ASP A O 1
ATOM 758 N N . GLN A 1 96 ? -0.814 -7.207 13.445 1.00 97.06 96 GLN A N 1
ATOM 759 C CA . GLN A 1 96 ? -1.746 -6.076 13.545 1.00 97.06 96 GLN A CA 1
ATOM 760 C C . GLN A 1 96 ? -2.426 -5.745 12.215 1.00 97.06 96 GLN A C 1
ATOM 762 O O . GLN A 1 96 ? -1.885 -6.016 11.142 1.00 97.06 96 GLN A O 1
ATOM 767 N N . LEU A 1 97 ? -3.624 -5.165 12.302 1.00 97.50 97 LEU A N 1
ATOM 768 C CA . LEU A 1 97 ? -4.282 -4.551 11.153 1.00 97.50 97 LEU A CA 1
ATOM 769 C C . LEU A 1 97 ? -3.809 -3.108 11.007 1.00 97.50 97 LEU A C 1
ATOM 771 O O . LEU A 1 97 ? -3.756 -2.366 11.987 1.00 97.50 97 LEU A O 1
ATOM 775 N N . GLU A 1 98 ? -3.496 -2.722 9.780 1.00 96.12 98 GLU A N 1
ATOM 776 C CA . GLU A 1 98 ? -2.987 -1.404 9.440 1.00 96.12 98 GLU A CA 1
ATOM 777 C C . GLU A 1 98 ? -3.863 -0.777 8.360 1.00 96.12 98 GLU A C 1
ATOM 779 O O . GLU A 1 98 ? -4.217 -1.421 7.372 1.00 96.12 98 GLU A O 1
ATOM 784 N N . HIS A 1 99 ? -4.201 0.495 8.555 1.00 95.50 99 HIS A N 1
ATOM 785 C CA . HIS A 1 99 ? -4.833 1.326 7.538 1.00 95.50 99 HIS A CA 1
ATOM 786 C C . HIS A 1 99 ? -3.732 2.038 6.758 1.00 95.50 99 HIS A C 1
ATOM 788 O O . HIS A 1 99 ? -2.940 2.778 7.342 1.00 95.50 99 HIS A O 1
ATOM 794 N N . TRP A 1 100 ? -3.672 1.776 5.455 1.00 96.00 100 TRP A N 1
ATOM 795 C CA . TRP A 1 100 ? -2.709 2.380 4.546 1.00 96.00 100 TRP A CA 1
ATOM 796 C C . TRP A 1 100 ? -3.416 3.276 3.533 1.00 96.00 100 TRP A C 1
ATOM 798 O O . TRP A 1 100 ? -4.445 2.909 2.971 1.00 96.00 100 TRP A O 1
ATOM 808 N N . GLU A 1 101 ? -2.805 4.432 3.295 1.00 94.69 101 GLU A N 1
ATOM 809 C CA . GLU A 1 101 ? -3.166 5.392 2.254 1.00 94.69 101 GLU A CA 1
ATOM 810 C C . GLU A 1 101 ? -1.969 5.526 1.316 1.00 94.69 101 GLU A C 1
ATOM 812 O O . GLU A 1 101 ? -0.825 5.655 1.774 1.00 94.69 101 GLU A O 1
ATOM 817 N N . VAL A 1 102 ? -2.206 5.508 0.007 1.00 93.50 102 VAL A N 1
ATOM 818 C CA . VAL A 1 102 ? -1.133 5.568 -0.987 1.00 93.50 102 VAL A CA 1
ATOM 819 C C . VAL A 1 102 ? -1.136 6.915 -1.694 1.00 93.50 102 VAL A C 1
ATOM 821 O O . VAL A 1 102 ? -2.119 7.362 -2.274 1.00 93.50 102 VAL A O 1
ATOM 824 N N . ALA A 1 103 ? 0.013 7.588 -1.682 1.00 89.94 103 ALA A N 1
ATOM 825 C CA . ALA A 1 103 ? 0.156 8.886 -2.323 1.00 89.94 103 ALA A CA 1
ATOM 826 C C . ALA A 1 103 ? 1.433 8.959 -3.156 1.00 89.94 103 ALA A C 1
ATOM 828 O O . ALA A 1 103 ? 2.516 8.610 -2.693 1.00 89.94 103 ALA A O 1
ATOM 829 N N . ILE A 1 104 ? 1.302 9.503 -4.365 1.00 89.06 104 ILE A N 1
ATOM 830 C CA . ILE A 1 104 ? 2.419 9.906 -5.218 1.00 89.06 104 ILE A CA 1
ATOM 831 C C . ILE A 1 104 ? 2.388 11.426 -5.392 1.00 89.06 104 ILE A C 1
ATOM 833 O O . ILE A 1 104 ? 1.350 12.006 -5.720 1.00 89.06 104 ILE A O 1
ATOM 837 N N . LYS A 1 105 ? 3.520 12.090 -5.136 1.00 87.31 105 LYS A N 1
ATOM 838 C CA . LYS A 1 105 ? 3.666 13.549 -5.246 1.00 87.31 105 LYS A CA 1
ATOM 839 C C . LYS A 1 105 ? 4.910 13.902 -6.049 1.00 87.31 105 LYS A C 1
ATOM 841 O O . LYS A 1 105 ? 5.950 13.272 -5.894 1.00 87.31 105 LYS A O 1
ATOM 846 N N . PHE A 1 106 ? 4.789 14.937 -6.874 1.00 82.31 106 PHE A N 1
ATOM 847 C CA . PHE A 1 106 ? 5.887 15.491 -7.660 1.00 82.31 106 PHE A CA 1
ATOM 848 C C . PHE A 1 106 ? 6.303 16.831 -7.065 1.00 82.31 106 PHE A C 1
ATOM 850 O O . PHE A 1 106 ? 5.451 17.679 -6.797 1.00 82.31 106 PHE A O 1
ATOM 857 N N . TYR A 1 107 ? 7.605 17.012 -6.880 1.00 82.62 107 TYR A N 1
ATOM 858 C CA . TYR A 1 107 ? 8.213 18.277 -6.486 1.00 82.62 107 TYR A CA 1
ATOM 859 C C . TYR A 1 107 ? 8.995 18.794 -7.696 1.00 82.62 107 TYR A C 1
ATOM 861 O O . TYR A 1 107 ? 9.752 18.031 -8.298 1.00 82.62 107 TYR A O 1
ATOM 869 N N . LEU A 1 108 ? 8.737 20.043 -8.087 1.00 74.25 108 LEU A N 1
ATOM 870 C CA . LEU A 1 108 ? 9.426 20.748 -9.173 1.00 74.25 108 LEU A CA 1
ATOM 871 C C . LEU A 1 108 ? 10.437 21.734 -8.594 1.00 74.25 108 LEU A C 1
ATOM 873 O O . LEU A 1 108 ? 10.110 22.338 -7.546 1.00 74.25 108 LEU A O 1
#

Secondary structure (DSSP, 8-state):
--HHHHHHHHHHHPPPSS---TT---STTS-BPPPPTT----S--SHHHHHHHHHHHHHHTBSSEEEEEEEEEEE-TTS-EEEEEEEEEEETTTTEEEEE--------

Foldseek 3Di:
DDPLQVVLCCQQCPDDPDDDDPPDDHNVPFPFDRDDPPDDDPDDPPVQVSQLVSVVNRQCRTPQKDWPDAFAFDADPVRHTPDTFGTWIQGPVVRDIDGDDDDDDDDD

Sequence (108 aa):
MNQLQRLYQWITSSPPLFQLLPPFATLEDLSIKPLGESEEYQGNPRLGFLYQHLCTAALANSEQYEIVAEEIQLNDSDGKTIGAIDLILKNRTLDQLEHWEVAIKFYL

pLDDT: mean 91.98, std 4.77, range [66.69, 97.94]